Protein AF-A0ABC8UKY6-F1 (afdb_monomer_lite)

Structure (mmCIF, N/CA/C/O backbone):
data_AF-A0ABC8UKY6-F1
#
_entry.id   AF-A0ABC8UKY6-F1
#
loop_
_atom_site.group_PDB
_atom_site.id
_atom_site.type_symbol
_atom_site.label_atom_id
_atom_site.label_alt_id
_atom_site.label_comp_id
_atom_site.label_asym_id
_atom_site.label_entity_id
_atom_site.label_seq_id
_atom_site.pdbx_PDB_ins_code
_atom_site.Cartn_x
_atom_site.Cartn_y
_atom_site.Cartn_z
_atom_site.occupancy
_atom_site.B_iso_or_equiv
_atom_site.auth_seq_id
_atom_site.auth_comp_id
_atom_site.auth_asym_id
_atom_site.auth_atom_id
_atom_site.pdbx_PDB_model_num
ATOM 1 N N . MET A 1 1 ? -50.833 18.117 25.099 1.00 49.72 1 MET A N 1
ATOM 2 C CA . MET A 1 1 ? -49.754 17.210 24.632 1.00 49.72 1 MET A CA 1
ATOM 3 C C . MET A 1 1 ? -49.312 17.681 23.248 1.00 49.72 1 MET A C 1
ATOM 5 O O . MET A 1 1 ? -50.140 18.280 22.584 1.00 49.72 1 MET A O 1
ATOM 9 N N . ALA A 1 2 ? -48.061 17.441 22.837 1.00 52.97 2 ALA A N 1
ATOM 10 C CA . ALA A 1 2 ? -47.427 17.873 21.570 1.00 52.97 2 ALA A CA 1
ATOM 11 C C . ALA A 1 2 ? -46.662 19.216 21.590 1.00 52.97 2 ALA A C 1
ATOM 13 O O . ALA A 1 2 ? -47.081 20.197 20.989 1.00 52.97 2 ALA A O 1
ATOM 14 N N . LYS A 1 3 ? -45.482 19.244 22.230 1.00 50.84 3 LYS A N 1
ATOM 15 C CA . LYS A 1 3 ? -44.412 20.222 21.907 1.00 50.84 3 LYS A CA 1
ATOM 16 C C . LYS A 1 3 ? -42.993 19.625 21.838 1.00 50.84 3 LYS A C 1
ATOM 18 O O . LYS A 1 3 ? -42.042 20.356 21.618 1.00 50.84 3 LYS A O 1
ATOM 23 N N . SER A 1 4 ? -42.827 18.304 21.970 1.00 53.31 4 SER A N 1
ATOM 24 C CA . SER A 1 4 ? -41.499 17.672 22.122 1.00 53.31 4 SER A CA 1
ATOM 25 C C . SER A 1 4 ? -41.029 16.851 20.904 1.00 53.31 4 SER A C 1
ATOM 27 O O . SER A 1 4 ? -39.956 16.266 20.935 1.00 53.31 4 SER A O 1
ATOM 29 N N . SER A 1 5 ? -41.782 16.828 19.797 1.00 60.62 5 SER A N 1
ATOM 30 C CA . SER A 1 5 ? -41.483 15.936 18.657 1.00 60.62 5 SER A CA 1
ATOM 31 C C . SER A 1 5 ? -40.615 16.552 17.547 1.00 60.62 5 SER A C 1
ATOM 33 O O . SER A 1 5 ? -40.256 15.854 16.604 1.00 60.62 5 SER A O 1
ATOM 35 N N . LEU A 1 6 ? -40.275 17.844 17.632 1.00 58.25 6 LEU A N 1
ATOM 36 C CA . LEU A 1 6 ? -39.478 18.551 16.610 1.00 58.25 6 LEU A CA 1
ATOM 37 C C . LEU A 1 6 ? -37.970 18.559 16.902 1.00 58.25 6 LEU A C 1
ATOM 39 O O . LEU A 1 6 ? -37.178 18.812 16.001 1.00 58.25 6 LEU A O 1
ATOM 43 N N . LEU A 1 7 ? -37.562 18.243 18.135 1.00 62.22 7 LEU A N 1
ATOM 44 C CA . LEU A 1 7 ? -36.146 18.150 18.511 1.00 62.22 7 LEU A CA 1
ATOM 45 C C . LEU A 1 7 ? -35.479 16.906 17.909 1.00 62.22 7 LEU A C 1
ATOM 47 O O . LEU A 1 7 ? -34.327 16.962 17.496 1.00 62.22 7 LEU A O 1
ATOM 51 N N . LEU A 1 8 ? -36.215 15.800 17.794 1.00 65.25 8 LEU A N 1
ATOM 52 C CA . LEU A 1 8 ? -35.695 14.525 17.301 1.00 65.25 8 LEU A CA 1
ATOM 53 C C . LEU A 1 8 ? -35.197 14.559 15.835 1.00 65.25 8 LEU A C 1
ATOM 55 O O . LEU A 1 8 ? -34.071 14.120 15.605 1.00 65.25 8 LEU A O 1
ATOM 59 N N . PRO A 1 9 ? -35.940 15.101 14.843 1.00 68.19 9 PRO A N 1
ATOM 60 C CA . PRO A 1 9 ? -35.437 15.192 13.466 1.00 68.19 9 PRO A CA 1
ATOM 61 C C . PRO A 1 9 ? -34.259 16.168 13.327 1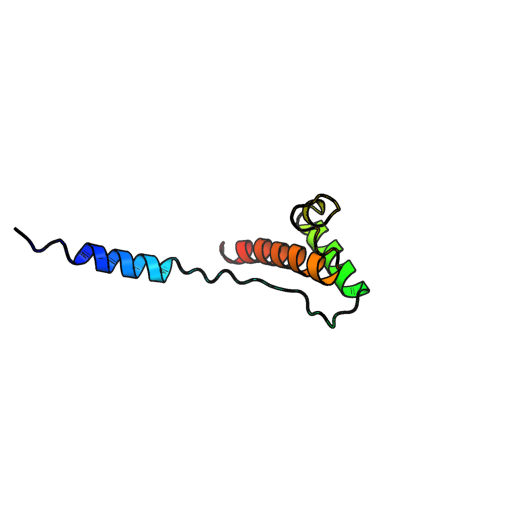.00 68.19 9 PRO A C 1
ATOM 63 O O . PRO A 1 9 ? -33.371 15.952 12.507 1.00 68.19 9 PRO A O 1
ATOM 66 N N . LEU A 1 10 ? -34.215 17.214 14.157 1.00 69.25 10 LEU A N 1
ATOM 67 C CA . LEU A 1 10 ? -33.149 18.216 14.150 1.00 69.25 10 LEU A CA 1
ATOM 68 C C . LEU A 1 10 ? -31.835 17.625 14.684 1.00 69.25 10 LEU A C 1
ATOM 70 O O . LEU A 1 10 ? -30.781 17.791 14.074 1.00 69.25 10 LEU A O 1
ATOM 74 N N . VAL A 1 11 ? -31.912 16.828 15.750 1.00 74.56 11 VAL A N 1
ATOM 75 C CA . VAL A 1 11 ? -30.775 16.068 16.290 1.00 74.56 11 VAL A CA 1
ATOM 76 C C . VAL A 1 11 ? -30.297 15.004 15.293 1.00 74.56 11 VAL A C 1
ATOM 78 O O . VAL A 1 11 ? -29.096 14.884 15.070 1.00 74.56 11 VAL A O 1
ATOM 81 N N . LEU A 1 12 ? -31.211 14.294 14.621 1.00 72.38 12 LEU A N 1
ATOM 82 C CA . LEU A 1 12 ? -30.860 13.314 13.583 1.00 72.38 12 LEU A CA 1
ATOM 83 C C . LEU A 1 12 ? -30.136 13.966 12.391 1.00 72.38 12 LEU A C 1
ATOM 85 O O . LEU A 1 12 ? -29.168 13.413 11.871 1.00 72.38 12 LEU A O 1
ATOM 89 N N . SER A 1 13 ? -30.576 15.164 11.992 1.00 73.31 13 SER A N 1
ATOM 90 C CA . SER A 1 13 ? -29.945 15.935 10.917 1.00 73.31 13 SER A CA 1
ATOM 91 C C . SER A 1 13 ? -28.524 16.378 11.278 1.00 73.31 13 SER A C 1
ATOM 93 O O . SER A 1 13 ? -27.617 16.231 10.464 1.00 73.31 13 SER A O 1
ATOM 95 N N . LEU A 1 14 ? -28.294 16.809 12.523 1.00 69.50 14 LEU A N 1
ATOM 96 C CA . LEU A 1 14 ? -26.966 17.174 13.018 1.00 69.50 14 LEU A CA 1
ATOM 97 C C . LEU A 1 14 ? -26.046 15.948 13.092 1.00 69.50 14 LEU A C 1
ATOM 99 O O . LEU A 1 14 ? -24.934 15.994 12.576 1.00 69.50 14 LEU A O 1
ATOM 103 N N . ILE A 1 15 ? -26.519 14.822 13.635 1.00 73.06 15 ILE A N 1
ATOM 104 C CA . ILE A 1 15 ? -25.750 13.564 13.698 1.00 73.06 15 ILE A CA 1
ATOM 105 C C . ILE A 1 15 ? -25.330 13.098 12.296 1.00 73.06 15 ILE A C 1
ATOM 107 O O . ILE A 1 15 ? -24.193 12.672 12.104 1.00 73.06 15 ILE A O 1
ATOM 111 N N . CYS A 1 16 ? -26.210 13.215 11.299 1.00 63.19 16 CYS A N 1
ATOM 112 C CA . CYS A 1 16 ? -25.912 12.810 9.927 1.00 63.19 16 CYS A CA 1
ATOM 113 C C . CYS A 1 16 ? -24.865 13.717 9.251 1.00 63.19 16 CYS A C 1
ATOM 115 O O . CYS A 1 16 ? -24.046 13.226 8.474 1.00 63.19 16 CYS A O 1
ATOM 117 N N . ILE A 1 17 ? -24.855 15.019 9.573 1.00 63.97 17 ILE A N 1
ATOM 118 C CA . ILE A 1 17 ? -23.832 15.967 9.099 1.00 63.97 17 ILE A CA 1
ATOM 119 C C . ILE A 1 17 ? -22.469 15.647 9.733 1.00 63.97 17 ILE A C 1
ATOM 121 O O . ILE A 1 17 ? -21.459 15.641 9.033 1.00 63.97 17 ILE A O 1
ATOM 125 N N . TYR A 1 18 ? -22.434 15.324 11.031 1.00 61.31 18 TYR A N 1
ATOM 126 C CA . TYR A 1 18 ? -21.195 14.978 11.741 1.00 61.31 18 TYR A CA 1
ATOM 127 C C . TYR A 1 18 ? -20.641 13.588 11.386 1.00 61.31 18 TYR A C 1
ATOM 129 O O . TYR A 1 18 ? -19.432 13.378 11.442 1.00 61.31 18 TYR A O 1
ATOM 137 N N . ALA A 1 19 ? -21.489 12.634 10.996 1.00 60.50 19 ALA A N 1
ATOM 138 C CA . ALA A 1 19 ? -21.070 11.268 10.677 1.00 60.50 19 ALA A CA 1
ATOM 139 C C . ALA A 1 19 ? -20.509 11.094 9.254 1.00 60.50 19 ALA A C 1
ATOM 141 O O . ALA A 1 19 ? -19.947 10.037 8.946 1.00 60.50 19 ALA A O 1
ATOM 142 N N . PHE A 1 20 ? -20.619 12.102 8.379 1.00 62.25 20 PHE A N 1
ATOM 143 C CA . PHE A 1 20 ? -20.038 12.051 7.037 1.00 62.25 20 PHE A CA 1
ATOM 144 C C . PHE A 1 20 ? -18.526 12.305 7.086 1.00 62.25 20 PHE A C 1
ATOM 146 O O . PHE A 1 20 ? -17.999 13.283 6.556 1.00 62.25 20 PHE A O 1
ATOM 153 N N . THR A 1 21 ? -17.799 11.391 7.723 1.00 61.81 21 THR A N 1
ATOM 154 C CA . THR A 1 21 ? -16.362 11.270 7.500 1.00 61.81 21 THR A CA 1
ATOM 155 C C . THR A 1 21 ? -16.176 10.920 6.025 1.00 61.81 21 THR A C 1
ATOM 157 O O . THR A 1 21 ? -16.518 9.826 5.571 1.00 61.81 21 THR A O 1
ATOM 160 N N . ARG A 1 22 ? -15.695 11.879 5.225 1.00 63.38 22 ARG A N 1
ATOM 161 C CA . ARG A 1 22 ? -15.288 11.606 3.844 1.00 63.38 22 ARG A CA 1
ATOM 162 C C . ARG A 1 22 ? -14.103 10.650 3.897 1.00 63.38 22 ARG A C 1
ATOM 164 O O . ARG A 1 22 ? -12.965 11.091 4.008 1.00 63.38 22 ARG A O 1
ATOM 171 N N . LYS A 1 23 ? -14.374 9.344 3.832 1.00 71.00 23 LYS A N 1
ATOM 172 C CA . LYS A 1 23 ? -13.338 8.329 3.640 1.00 71.00 23 LYS A CA 1
ATOM 173 C C . LYS A 1 23 ? -12.669 8.611 2.302 1.00 71.00 23 LYS A C 1
ATOM 175 O O . LYS A 1 23 ? -13.273 8.435 1.246 1.00 71.00 23 LYS A O 1
ATOM 180 N N . THR A 1 24 ? -11.451 9.124 2.361 1.00 82.88 24 THR A N 1
ATOM 181 C CA . THR A 1 24 ? -10.620 9.355 1.189 1.00 82.88 24 THR A CA 1
ATOM 182 C C . THR A 1 24 ? -9.959 8.042 0.785 1.00 82.88 24 THR A C 1
ATOM 184 O O . THR A 1 24 ? -9.569 7.234 1.628 1.00 82.88 24 THR A O 1
ATOM 187 N N . TRP A 1 25 ? -9.876 7.812 -0.524 1.00 88.25 25 TRP A N 1
ATOM 188 C CA . TRP A 1 25 ? -9.168 6.676 -1.100 1.00 88.25 25 TRP A CA 1
ATOM 189 C C . TRP A 1 25 ? -8.008 7.195 -1.939 1.00 88.25 25 TRP A C 1
ATOM 191 O O . TRP A 1 25 ? -8.215 7.977 -2.870 1.00 88.25 25 TRP A O 1
ATOM 201 N N . CYS A 1 26 ? -6.796 6.759 -1.609 1.00 90.56 26 CYS A N 1
ATOM 202 C CA . CYS A 1 26 ? -5.598 7.090 -2.369 1.00 90.56 26 CYS A CA 1
ATOM 203 C C . CYS A 1 26 ? -5.332 5.995 -3.409 1.00 90.5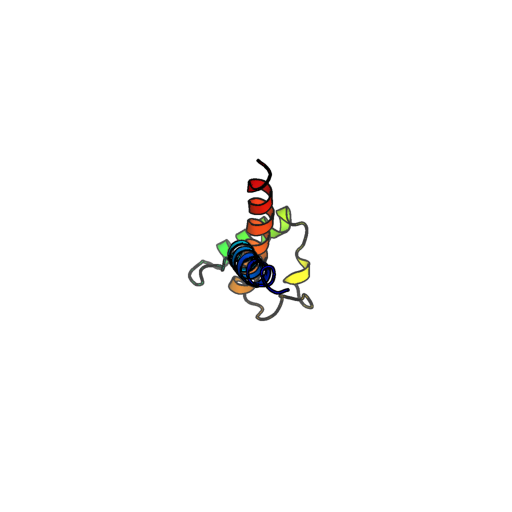6 26 CYS A C 1
ATOM 205 O O . CYS A 1 26 ? -5.282 4.817 -3.075 1.00 90.56 26 CYS A O 1
ATOM 207 N N . ALA A 1 27 ? -5.132 6.377 -4.670 1.00 94.81 27 ALA A N 1
ATOM 208 C CA . ALA A 1 27 ? -4.794 5.448 -5.746 1.00 94.81 27 ALA A CA 1
ATOM 209 C C . ALA A 1 27 ? -3.425 5.786 -6.347 1.00 94.81 27 ALA A C 1
ATOM 211 O O . ALA A 1 27 ? -3.042 6.955 -6.435 1.00 94.81 27 ALA A O 1
ATOM 212 N N . ALA A 1 28 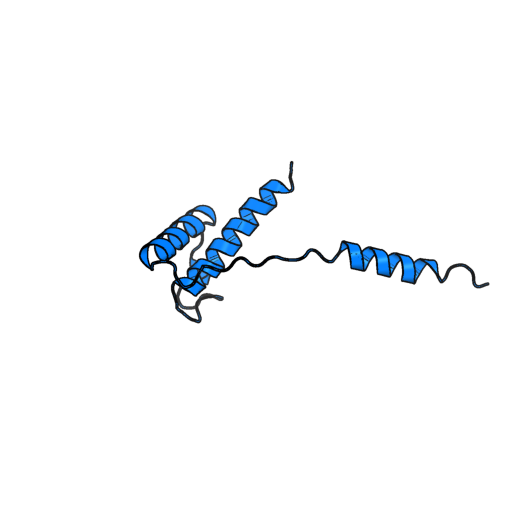? -2.690 4.761 -6.774 1.00 96.31 28 ALA A N 1
ATOM 213 C CA . ALA A 1 28 ? -1.403 4.927 -7.429 1.00 96.31 28 ALA A CA 1
ATOM 214 C C . ALA A 1 28 ? -1.578 5.574 -8.810 1.00 96.31 28 ALA A C 1
ATOM 216 O O . ALA A 1 28 ? -2.504 5.259 -9.560 1.00 96.31 28 ALA A O 1
ATOM 217 N N . LYS A 1 29 ? -0.663 6.478 -9.173 1.00 96.12 29 LYS A N 1
ATOM 218 C CA . LYS A 1 29 ? -0.698 7.158 -10.470 1.00 96.12 29 LYS A CA 1
ATOM 219 C C . LYS A 1 29 ? -0.355 6.157 -11.589 1.00 96.12 29 LYS A C 1
ATOM 221 O O . LYS A 1 29 ? 0.755 5.621 -11.563 1.00 96.12 29 LYS A O 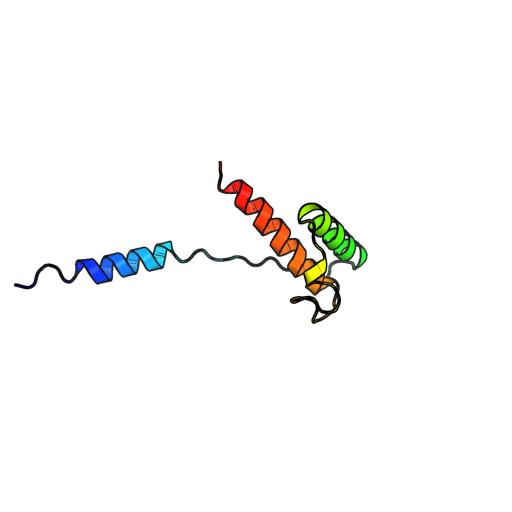1
ATOM 226 N N . PRO A 1 30 ? -1.211 5.957 -12.611 1.00 94.56 30 PRO A N 1
ATOM 227 C CA . PRO A 1 30 ? -0.970 4.952 -13.655 1.00 94.56 30 PRO A CA 1
ATOM 228 C C . PRO A 1 30 ? 0.286 5.193 -14.502 1.00 94.56 30 PRO A C 1
ATOM 230 O O . PRO A 1 30 ? 0.827 4.259 -15.074 1.00 94.56 30 PRO A O 1
ATOM 233 N N . SER A 1 31 ?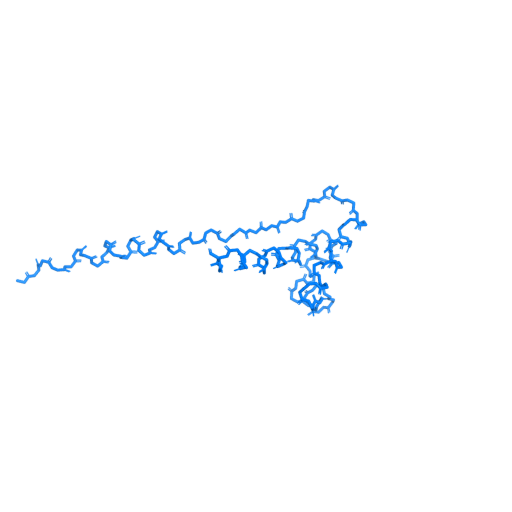 0.768 6.438 -14.576 1.00 96.38 31 SER A N 1
ATOM 234 C CA . SER A 1 31 ? 1.989 6.799 -15.310 1.00 96.38 31 SER A CA 1
ATOM 235 C C . SER A 1 31 ? 3.283 6.559 -14.518 1.00 96.38 31 SER A C 1
ATOM 237 O O . SER A 1 31 ? 4.339 7.041 -14.921 1.00 96.38 31 SER A O 1
ATOM 239 N N . THR A 1 32 ? 3.200 5.947 -13.335 1.00 96.88 32 THR A N 1
ATOM 240 C CA . THR A 1 32 ? 4.367 5.648 -12.495 1.00 96.88 32 THR A CA 1
ATOM 241 C C . THR A 1 32 ? 5.102 4.449 -13.072 1.00 96.88 32 THR A C 1
ATOM 243 O O . THR A 1 32 ? 4.468 3.494 -13.515 1.00 96.88 32 THR A O 1
ATOM 246 N N . SER A 1 33 ? 6.435 4.485 -13.067 1.00 98.06 33 SER A N 1
ATOM 247 C CA . SER A 1 33 ? 7.222 3.345 -13.527 1.00 98.06 33 SER A CA 1
ATOM 248 C C . SER A 1 33 ? 7.002 2.132 -12.625 1.00 98.06 33 SER A C 1
ATOM 250 O O . SER A 1 33 ? 6.814 2.253 -11.412 1.00 98.06 33 SER A O 1
ATOM 252 N N . GLU A 1 34 ? 7.062 0.947 -13.221 1.00 97.44 34 GLU A N 1
ATOM 253 C CA . GLU A 1 34 ? 6.832 -0.308 -12.509 1.00 97.44 34 GLU A CA 1
ATOM 254 C C . GLU A 1 34 ? 7.782 -0.492 -11.319 1.00 97.44 34 GLU A C 1
ATOM 256 O O . GLU A 1 34 ? 7.329 -0.824 -10.228 1.00 97.44 34 GLU A O 1
ATOM 261 N N . GLY A 1 35 ? 9.071 -0.173 -11.481 1.00 98.12 35 GLY A N 1
ATOM 262 C CA . GLY A 1 35 ? 10.050 -0.274 -10.393 1.00 98.12 35 GLY A CA 1
ATOM 263 C C . GLY A 1 35 ? 9.706 0.594 -9.177 1.00 98.12 35 GLY A C 1
ATOM 264 O O . GLY A 1 35 ? 9.882 0.159 -8.042 1.00 98.12 35 GLY A O 1
ATOM 265 N N . VAL A 1 36 ? 9.147 1.790 -9.391 1.00 98.19 36 VAL A N 1
ATOM 266 C CA . VAL A 1 36 ? 8.698 2.659 -8.291 1.00 98.19 36 VAL A CA 1
ATOM 267 C C . VAL A 1 36 ? 7.449 2.085 -7.620 1.00 98.19 36 VAL A C 1
ATOM 269 O O . VAL A 1 36 ? 7.356 2.095 -6.396 1.00 98.19 36 VAL A O 1
ATOM 272 N N . LEU A 1 37 ? 6.503 1.543 -8.394 1.00 97.94 37 LEU A N 1
ATOM 273 C CA . LEU A 1 37 ? 5.304 0.903 -7.841 1.00 97.94 37 LEU A CA 1
ATOM 274 C C . LEU A 1 37 ? 5.654 -0.317 -6.984 1.00 97.94 37 LEU A C 1
ATOM 276 O O . LEU A 1 37 ? 5.128 -0.459 -5.884 1.00 97.94 37 LEU A O 1
ATOM 280 N N . VAL A 1 38 ? 6.565 -1.162 -7.464 1.00 97.25 38 VAL A N 1
ATOM 281 C CA . VAL A 1 38 ? 7.063 -2.327 -6.727 1.00 97.25 38 VAL A CA 1
ATOM 282 C C . VAL A 1 38 ? 7.750 -1.894 -5.431 1.00 97.25 38 VAL A C 1
ATOM 284 O O . VAL A 1 38 ? 7.458 -2.446 -4.374 1.00 97.25 38 VAL A O 1
ATOM 287 N N . ASN A 1 39 ? 8.599 -0.864 -5.479 1.00 97.94 39 ASN A N 1
ATOM 288 C CA . ASN A 1 39 ? 9.258 -0.345 -4.281 1.00 97.94 39 ASN A CA 1
ATOM 289 C C . ASN A 1 39 ? 8.253 0.197 -3.249 1.00 97.94 39 ASN A C 1
ATOM 291 O O . ASN A 1 39 ? 8.391 -0.063 -2.057 1.00 97.94 39 ASN A O 1
ATOM 295 N N . ASN A 1 40 ? 7.201 0.885 -3.705 1.00 96.44 40 ASN A N 1
ATOM 296 C CA . ASN A 1 40 ? 6.118 1.350 -2.835 1.00 96.44 40 ASN A CA 1
ATOM 297 C C . ASN A 1 40 ? 5.366 0.183 -2.177 1.00 96.44 40 ASN A C 1
ATOM 299 O O . ASN A 1 40 ? 5.013 0.271 -1.003 1.00 96.44 40 ASN A O 1
ATOM 303 N N . ILE A 1 41 ? 5.138 -0.915 -2.909 1.00 96.81 41 ILE A N 1
ATOM 304 C CA . ILE A 1 41 ? 4.517 -2.124 -2.352 1.00 96.81 41 ILE A CA 1
ATOM 305 C C . ILE A 1 41 ? 5.386 -2.705 -1.237 1.00 96.81 41 ILE A C 1
ATOM 307 O O . ILE A 1 41 ? 4.880 -2.927 -0.138 1.00 96.81 41 ILE A O 1
ATOM 311 N N . TYR A 1 42 ? 6.680 -2.914 -1.499 1.00 96.69 42 TYR A N 1
ATOM 312 C CA . TYR A 1 42 ? 7.608 -3.448 -0.499 1.00 96.69 42 TYR A CA 1
ATOM 313 C C . TYR A 1 42 ? 7.647 -2.578 0.757 1.00 96.69 42 TYR A C 1
ATOM 315 O O . TYR A 1 42 ? 7.465 -3.086 1.862 1.00 96.69 42 TYR A O 1
ATOM 323 N N . TYR A 1 43 ? 7.791 -1.265 0.573 1.00 95.50 43 TYR A N 1
ATOM 324 C CA . TYR A 1 43 ? 7.812 -0.300 1.664 1.00 95.50 43 TYR A CA 1
ATOM 325 C C . TYR A 1 43 ? 6.535 -0.360 2.516 1.00 95.50 43 TYR A C 1
ATOM 327 O O . TYR A 1 43 ? 6.608 -0.518 3.734 1.00 95.50 43 TYR A O 1
ATOM 335 N N . ALA A 1 44 ? 5.353 -0.284 1.896 1.00 95.12 44 ALA A N 1
ATOM 336 C CA . ALA A 1 44 ? 4.086 -0.313 2.626 1.00 95.12 44 ALA A CA 1
ATOM 337 C C . ALA A 1 44 ? 3.882 -1.629 3.382 1.00 95.12 44 ALA A C 1
ATOM 339 O O . ALA A 1 44 ? 3.466 -1.628 4.539 1.00 95.12 44 ALA A O 1
ATOM 340 N N . CYS A 1 45 ? 4.177 -2.759 2.745 1.00 94.25 45 CYS A N 1
ATOM 341 C CA . CYS A 1 45 ? 3.978 -4.064 3.354 1.00 94.25 45 CYS A CA 1
ATOM 342 C C . CYS A 1 45 ? 4.967 -4.356 4.492 1.00 94.25 45 CYS A C 1
ATOM 344 O O . CYS A 1 45 ? 4.589 -5.060 5.425 1.00 94.25 45 CYS A O 1
ATOM 346 N N . GLU A 1 46 ? 6.184 -3.803 4.459 1.00 94.12 46 GLU A N 1
ATOM 347 C CA . GLU A 1 46 ? 7.121 -3.850 5.591 1.00 94.12 46 GLU A CA 1
ATOM 348 C C . GLU A 1 46 ? 6.540 -3.144 6.828 1.00 94.12 46 GLU A C 1
ATOM 350 O O . GLU A 1 46 ? 6.592 -3.689 7.927 1.00 94.12 46 GLU A O 1
ATOM 355 N N . HIS A 1 47 ? 5.893 -1.988 6.640 1.00 92.44 47 HIS A N 1
ATOM 356 C CA . HIS A 1 47 ? 5.275 -1.221 7.731 1.00 92.44 47 HIS A CA 1
ATOM 357 C C . HIS A 1 47 ? 3.952 -1.832 8.218 1.00 92.44 47 HIS A C 1
ATOM 359 O O . HIS A 1 47 ? 3.641 -1.781 9.405 1.00 92.44 47 HIS A O 1
ATOM 365 N N . LEU A 1 48 ? 3.158 -2.412 7.313 1.00 91.00 48 LEU A N 1
ATOM 366 C CA . LEU A 1 48 ? 1.879 -3.054 7.641 1.00 91.00 48 LEU A CA 1
ATOM 367 C C . LEU A 1 48 ? 2.042 -4.492 8.167 1.00 91.00 48 LEU A C 1
ATOM 369 O O . LEU A 1 48 ? 1.092 -5.053 8.710 1.00 91.00 48 LEU A O 1
ATOM 373 N N . GLY A 1 49 ? 3.206 -5.114 7.957 1.00 88.25 49 GLY A N 1
ATOM 374 C CA . GLY A 1 49 ? 3.489 -6.498 8.340 1.00 88.25 49 GLY A CA 1
ATOM 375 C C . GLY A 1 49 ? 2.723 -7.558 7.537 1.00 88.25 49 GLY A C 1
ATOM 376 O O . GLY A 1 49 ? 2.625 -8.702 7.977 1.00 88.25 49 GLY A O 1
ATOM 377 N N . SER A 1 50 ? 2.143 -7.213 6.379 1.00 82.31 50 SER A N 1
ATOM 378 C CA . SER A 1 50 ? 1.342 -8.156 5.585 1.00 82.31 50 SER A CA 1
ATOM 379 C C . SER A 1 50 ? 1.364 -7.886 4.080 1.00 82.31 50 SER A C 1
ATOM 381 O O . SER A 1 50 ? 1.170 -6.760 3.624 1.00 82.31 50 SER A O 1
ATOM 383 N N . TYR A 1 51 ? 1.512 -8.971 3.311 1.00 89.00 51 TYR A N 1
ATOM 384 C CA . TYR A 1 51 ? 1.351 -9.022 1.851 1.00 89.00 51 TYR A CA 1
ATOM 385 C C . TYR A 1 51 ? 0.094 -9.795 1.423 1.00 89.00 51 TYR A C 1
ATOM 387 O O . TYR A 1 51 ? -0.272 -9.780 0.249 1.00 89.00 51 TYR A O 1
ATOM 395 N N . SER A 1 52 ? -0.570 -10.499 2.346 1.00 91.94 52 SER A N 1
ATOM 396 C CA . SER A 1 52 ? -1.496 -11.597 2.024 1.00 91.94 52 SER A CA 1
ATOM 397 C C . SER A 1 52 ? -2.672 -11.187 1.138 1.00 91.94 52 SER A C 1
ATOM 399 O O . SER A 1 52 ? -3.135 -11.969 0.314 1.00 91.94 52 SER A O 1
ATOM 401 N N . MET A 1 53 ? -3.135 -9.945 1.259 1.00 92.19 53 MET A N 1
ATOM 402 C CA . MET A 1 53 ? -4.297 -9.453 0.523 1.00 92.19 53 MET A CA 1
ATOM 403 C C . MET A 1 53 ? -4.045 -9.189 -0.968 1.00 92.19 53 MET A C 1
ATOM 405 O O . MET A 1 53 ? -5.001 -9.248 -1.738 1.00 92.19 53 MET A O 1
ATOM 409 N N . ILE A 1 54 ? -2.800 -8.907 -1.372 1.00 95.31 54 ILE A N 1
ATOM 410 C CA . ILE A 1 54 ? -2.420 -8.672 -2.778 1.00 95.31 54 ILE A CA 1
ATOM 411 C C . ILE A 1 54 ? -1.738 -9.886 -3.420 1.00 95.31 54 ILE A C 1
ATOM 413 O O . ILE A 1 54 ? -1.402 -9.844 -4.597 1.00 95.31 54 ILE A O 1
ATOM 417 N N . GLN A 1 55 ? -1.520 -10.964 -2.664 1.00 94.94 55 GLN A N 1
ATOM 418 C CA . GLN A 1 55 ? -1.007 -12.228 -3.194 1.00 94.94 55 GLN A CA 1
ATOM 419 C C . GLN A 1 55 ? -2.130 -13.050 -3.829 1.00 94.94 55 GLN A C 1
ATOM 421 O O . GLN A 1 55 ? -3.308 -12.810 -3.567 1.00 94.94 55 GLN A O 1
ATOM 426 N N . ALA A 1 56 ? -1.778 -14.035 -4.656 1.00 94.44 56 ALA A N 1
ATOM 427 C CA . ALA A 1 56 ? -2.758 -14.933 -5.265 1.00 94.44 56 ALA A CA 1
ATOM 428 C C . ALA A 1 56 ? -3.657 -15.587 -4.195 1.00 94.44 56 ALA A C 1
ATOM 430 O O . ALA A 1 56 ? -3.170 -16.104 -3.192 1.00 94.44 56 ALA A O 1
ATOM 431 N N . GLY A 1 57 ? -4.976 -15.540 -4.406 1.00 93.75 57 GLY A N 1
ATOM 432 C CA . GLY A 1 57 ? -5.975 -15.985 -3.421 1.00 93.75 57 GLY A CA 1
ATOM 433 C C . GLY A 1 57 ? -6.334 -14.943 -2.350 1.00 93.75 57 GLY A C 1
ATOM 434 O O . GLY A 1 57 ? -7.263 -15.165 -1.578 1.00 93.75 57 GLY A O 1
ATOM 435 N N . GLY A 1 58 ? -5.647 -13.800 -2.318 1.00 93.38 58 GLY A N 1
ATOM 436 C CA . GLY A 1 58 ? -5.960 -12.663 -1.459 1.00 93.38 58 GLY A CA 1
ATOM 437 C C . GLY A 1 58 ? -7.182 -11.867 -1.928 1.00 93.38 58 GLY A C 1
ATOM 438 O O . GLY A 1 58 ? -7.523 -11.838 -3.113 1.00 93.38 58 GLY A O 1
ATOM 439 N N . ALA A 1 59 ? -7.830 -11.172 -0.988 1.00 94.25 59 ALA A N 1
ATOM 440 C CA . ALA A 1 59 ? -9.071 -10.427 -1.229 1.00 94.25 59 ALA A CA 1
ATOM 441 C C . ALA A 1 59 ? -8.935 -9.280 -2.251 1.00 94.25 59 ALA A C 1
ATOM 443 O O . ALA A 1 59 ? -9.924 -8.875 -2.856 1.00 94.25 59 ALA A O 1
ATOM 444 N N . CYS A 1 60 ? -7.723 -8.756 -2.448 1.00 94.81 60 CYS A N 1
ATOM 445 C CA . CYS A 1 60 ? -7.424 -7.646 -3.352 1.00 94.81 60 CYS A CA 1
ATOM 446 C C . CYS A 1 60 ? -6.399 -8.036 -4.428 1.00 94.81 60 CYS A C 1
ATOM 448 O O . CYS A 1 60 ? -5.663 -7.184 -4.924 1.00 94.81 60 CYS A O 1
ATOM 450 N N . TYR A 1 61 ? -6.342 -9.322 -4.788 1.00 96.12 61 TYR A N 1
ATOM 451 C CA . TYR A 1 61 ? -5.442 -9.809 -5.831 1.00 96.12 61 TYR A CA 1
ATOM 452 C C . TYR A 1 61 ? -5.863 -9.369 -7.237 1.00 96.12 61 TYR A C 1
ATOM 454 O O . TYR A 1 61 ? -5.011 -9.019 -8.051 1.00 96.12 61 TYR A O 1
ATOM 462 N N . LEU A 1 62 ? -7.164 -9.403 -7.543 1.00 95.75 62 LEU A N 1
ATOM 463 C CA . LEU A 1 62 ? -7.680 -9.103 -8.879 1.00 95.75 62 LEU A CA 1
ATOM 464 C C . LEU A 1 62 ? -8.142 -7.638 -8.982 1.00 95.75 62 LEU A C 1
ATOM 466 O O . LEU A 1 62 ? -8.864 -7.179 -8.096 1.00 95.75 62 LEU A O 1
ATOM 470 N N . PRO A 1 63 ? -7.808 -6.921 -10.074 1.00 95.31 63 PRO A N 1
ATOM 471 C CA . PRO A 1 63 ? -6.946 -7.342 -11.187 1.00 95.31 63 PRO A CA 1
ATOM 472 C C . PRO A 1 63 ? -5.464 -7.398 -10.775 1.00 95.31 63 PRO A C 1
ATOM 474 O O . PRO A 1 63 ? -5.028 -6.493 -10.059 1.00 95.31 63 PRO A O 1
ATOM 477 N N . PRO A 1 64 ? -4.676 -8.373 -11.273 1.00 94.81 64 PRO A N 1
ATOM 478 C CA . PRO A 1 64 ? -3.303 -8.607 -10.830 1.00 94.81 64 PRO A CA 1
ATOM 479 C C . PRO A 1 64 ? -2.323 -7.656 -11.528 1.00 94.81 64 PRO A C 1
ATOM 481 O O . PRO A 1 64 ? -1.440 -8.079 -12.269 1.00 94.81 64 PRO A O 1
ATOM 484 N N . THR A 1 65 ? -2.516 -6.352 -11.340 1.00 96.62 65 THR A N 1
ATOM 485 C CA . THR A 1 65 ? -1.622 -5.319 -11.869 1.00 96.62 65 THR A CA 1
ATOM 486 C C . THR A 1 65 ? -0.881 -4.635 -10.732 1.00 96.62 65 THR A C 1
ATOM 488 O O . THR A 1 65 ? -1.446 -4.352 -9.673 1.00 96.62 65 THR A O 1
ATOM 491 N N . THR A 1 66 ? 0.379 -4.287 -10.983 1.00 96.69 66 THR A N 1
ATOM 492 C CA . THR A 1 66 ? 1.245 -3.613 -10.009 1.00 96.69 66 THR A CA 1
ATOM 493 C C . THR A 1 66 ? 0.645 -2.285 -9.537 1.00 96.69 66 THR A C 1
ATOM 495 O O . THR A 1 66 ? 0.724 -1.955 -8.359 1.00 96.69 66 THR A O 1
ATOM 498 N N . VAL A 1 67 ? -0.028 -1.540 -10.425 1.00 97.62 67 VAL A N 1
ATOM 499 C CA . VAL A 1 67 ? -0.724 -0.283 -10.081 1.00 97.62 67 VAL A CA 1
ATOM 500 C C . VAL A 1 67 ? -1.863 -0.526 -9.087 1.00 97.62 67 VAL A C 1
ATOM 502 O O . VAL A 1 67 ? -2.027 0.246 -8.139 1.00 97.62 67 VAL A O 1
ATOM 505 N N . ASN A 1 68 ? -2.645 -1.592 -9.272 1.00 96.75 68 ASN A N 1
ATOM 506 C CA . ASN A 1 68 ? -3.769 -1.904 -8.391 1.00 96.75 68 ASN A CA 1
ATOM 507 C C . ASN A 1 68 ? -3.277 -2.382 -7.027 1.00 96.75 68 ASN A C 1
ATOM 509 O O . ASN A 1 68 ? -3.735 -1.876 -6.004 1.00 96.75 68 ASN A O 1
ATOM 513 N N . HIS A 1 69 ? -2.297 -3.288 -7.008 1.00 97.00 69 HIS A N 1
ATOM 514 C CA . HIS A 1 69 ? -1.682 -3.752 -5.764 1.00 97.00 69 HIS A CA 1
ATOM 515 C C . HIS A 1 69 ? -1.046 -2.594 -4.993 1.00 97.00 69 HIS A C 1
ATOM 517 O O . HIS A 1 69 ? -1.332 -2.440 -3.808 1.00 97.00 69 HIS A O 1
ATOM 523 N N . ALA A 1 70 ? -0.292 -1.720 -5.671 1.00 97.19 70 ALA A N 1
ATOM 524 C CA . ALA A 1 70 ? 0.285 -0.515 -5.076 1.00 97.19 70 ALA A CA 1
ATOM 525 C C . ALA A 1 70 ? -0.786 0.433 -4.516 1.00 97.19 70 ALA A C 1
ATOM 527 O O . ALA A 1 70 ? -0.619 0.955 -3.418 1.00 97.19 70 ALA A O 1
ATOM 528 N N . SER A 1 71 ? -1.900 0.632 -5.231 1.00 96.50 71 SER A N 1
ATOM 529 C CA . SER A 1 71 ? -3.011 1.475 -4.762 1.00 96.50 71 SER A CA 1
ATOM 530 C C . SER A 1 71 ? -3.583 0.969 -3.440 1.00 96.50 71 SER A C 1
ATOM 532 O O . SER A 1 71 ? -3.786 1.749 -2.515 1.00 96.50 71 SER A O 1
ATOM 534 N N . VAL A 1 72 ? -3.807 -0.342 -3.334 1.00 95.38 72 VAL A N 1
ATOM 535 C CA . VAL A 1 72 ? -4.393 -0.966 -2.143 1.00 95.38 72 VAL A CA 1
ATOM 536 C C . VAL A 1 72 ? -3.456 -0.851 -0.941 1.00 95.38 72 VAL A C 1
ATOM 538 O O . VAL A 1 72 ? -3.864 -0.333 0.099 1.00 95.38 72 VAL A O 1
ATOM 541 N N . VAL A 1 73 ? -2.203 -1.294 -1.075 1.00 95.69 73 VAL A N 1
ATOM 542 C CA . VAL A 1 73 ? -1.263 -1.318 0.060 1.00 95.69 73 VAL A CA 1
ATOM 543 C C . VAL A 1 73 ? -0.864 0.085 0.501 1.00 95.69 73 VAL A C 1
ATOM 545 O O . VAL A 1 73 ? -0.846 0.357 1.698 1.00 95.69 73 VAL A O 1
ATOM 548 N N . MET A 1 74 ? -0.646 1.015 -0.438 1.00 94.62 74 MET A N 1
ATOM 549 C CA . MET A 1 74 ? -0.317 2.399 -0.088 1.00 94.62 74 MET A CA 1
ATOM 550 C C . MET A 1 74 ? -1.499 3.117 0.554 1.00 94.62 74 MET A C 1
ATOM 552 O O . MET A 1 74 ? -1.302 3.879 1.496 1.00 94.62 74 MET A O 1
ATOM 556 N N . ASN A 1 75 ? -2.732 2.868 0.105 1.00 94.12 75 ASN A N 1
ATOM 557 C CA . ASN A 1 75 ? -3.904 3.421 0.774 1.00 94.12 75 ASN A CA 1
ATOM 558 C C . ASN A 1 75 ? -3.989 2.943 2.232 1.00 94.12 75 ASN A C 1
ATOM 560 O O . ASN A 1 75 ? -4.236 3.750 3.125 1.00 94.12 75 ASN A O 1
ATOM 564 N N . LEU A 1 76 ? -3.759 1.652 2.486 1.00 92.19 76 LEU A N 1
ATOM 565 C CA . LEU A 1 76 ? -3.763 1.117 3.848 1.00 92.19 76 LEU A CA 1
ATOM 566 C C . LEU A 1 76 ? -2.642 1.697 4.706 1.00 92.19 76 LEU A C 1
ATOM 568 O O . LEU A 1 76 ? -2.907 2.085 5.840 1.00 92.19 76 LEU A O 1
ATOM 572 N N . TYR A 1 77 ? -1.437 1.811 4.149 1.00 92.75 77 TYR A N 1
ATOM 573 C CA . TYR A 1 77 ? -0.296 2.438 4.808 1.00 92.75 77 TYR A CA 1
ATOM 574 C C . TYR A 1 77 ? -0.595 3.895 5.202 1.00 92.75 77 TYR A C 1
ATOM 576 O O . TYR A 1 77 ? -0.411 4.292 6.351 1.00 92.75 77 TYR A O 1
ATOM 584 N N . TYR A 1 78 ? -1.156 4.700 4.294 1.00 89.38 78 TYR A N 1
ATOM 585 C CA . TYR A 1 78 ? -1.532 6.075 4.632 1.00 89.38 78 TYR A CA 1
ATOM 586 C C . TYR A 1 78 ? -2.678 6.139 5.647 1.00 89.38 78 TYR A C 1
ATOM 588 O O . TYR A 1 78 ? -2.706 7.038 6.485 1.00 89.38 78 TYR A O 1
ATOM 596 N N . GLN A 1 79 ? -3.620 5.194 5.616 1.00 88.31 79 GLN A N 1
ATOM 597 C CA . GLN A 1 79 ? -4.693 5.120 6.609 1.00 88.31 79 GLN A CA 1
ATOM 598 C C . GLN A 1 79 ? -4.199 4.679 7.993 1.00 88.31 79 GLN A C 1
ATOM 600 O O . GLN A 1 79 ? -4.758 5.127 8.992 1.00 88.31 79 GLN A O 1
ATOM 605 N N . SER A 1 80 ? -3.172 3.828 8.086 1.00 87.88 80 SER A N 1
ATOM 606 C CA . SER A 1 80 ? -2.553 3.497 9.374 1.00 87.88 80 SER A CA 1
ATOM 607 C C . SER A 1 80 ? -1.772 4.682 9.929 1.00 87.88 80 SER A C 1
ATOM 609 O O . SER A 1 80 ? -1.929 4.993 11.103 1.00 87.88 80 SER A O 1
ATOM 611 N N . GLN A 1 81 ? -1.033 5.400 9.079 1.00 83.69 81 GLN A N 1
ATOM 612 C CA . GLN A 1 81 ? -0.236 6.552 9.505 1.00 83.69 81 GLN A CA 1
ATOM 613 C C . GLN A 1 81 ? -1.088 7.788 9.838 1.00 83.69 81 GLN A C 1
ATOM 615 O O . GLN A 1 81 ? -0.763 8.558 10.732 1.00 83.69 81 GLN A O 1
ATOM 620 N N . SER A 1 82 ? -2.205 8.000 9.137 1.00 66.88 82 SER A N 1
ATOM 621 C CA . SER A 1 82 ? -3.119 9.118 9.427 1.00 66.88 82 SER A CA 1
ATOM 622 C C . SER A 1 82 ? -3.978 8.892 10.670 1.00 66.88 82 SER A C 1
ATOM 624 O O . SER A 1 82 ? -4.375 9.868 11.299 1.00 66.88 82 SER A O 1
ATOM 626 N N . ARG A 1 83 ? -4.224 7.637 11.076 1.00 56.31 83 ARG A N 1
ATOM 627 C CA . ARG A 1 83 ? -4.786 7.356 12.407 1.00 56.31 83 ARG A CA 1
ATOM 628 C C . ARG A 1 83 ? -3.837 7.769 13.534 1.00 56.31 83 ARG A C 1
ATOM 630 O O . ARG A 1 83 ? -4.324 8.144 14.588 1.00 56.31 83 ARG A O 1
ATOM 637 N N . GLU A 1 84 ? -2.527 7.788 13.289 1.00 47.50 84 GLU A N 1
ATOM 638 C CA . GLU A 1 84 ? -1.532 8.302 14.243 1.00 47.50 84 GLU A CA 1
ATOM 639 C C . GLU A 1 84 ? -1.592 9.837 14.386 1.00 47.50 84 GLU A C 1
ATOM 641 O O . GLU A 1 84 ? -1.309 10.372 15.450 1.00 47.50 84 GLU A O 1
ATOM 646 N N . LEU A 1 85 ? -2.059 10.562 13.359 1.00 43.91 85 LEU A N 1
ATOM 647 C CA . LEU A 1 85 ? -2.261 12.022 13.402 1.00 43.91 85 LEU A CA 1
ATOM 648 C C . LEU A 1 85 ? -3.576 12.466 14.073 1.00 43.91 85 LEU A C 1
ATOM 650 O O . LEU A 1 85 ? -3.804 13.666 14.202 1.00 43.91 85 LEU A O 1
ATOM 654 N N . LEU A 1 86 ? -4.449 11.534 14.470 1.00 42.22 86 LEU A N 1
ATOM 655 C CA . LEU A 1 86 ? -5.675 11.830 15.228 1.00 42.22 86 LEU A CA 1
ATOM 656 C C . LEU A 1 86 ? -5.534 11.566 16.738 1.00 42.22 86 LEU A C 1
ATOM 658 O O . LEU A 1 86 ? -6.505 11.765 17.464 1.00 42.22 86 LEU A O 1
ATOM 662 N N . GLU A 1 87 ? -4.349 11.164 17.210 1.00 36.50 87 GLU A N 1
ATOM 663 C CA . GLU A 1 87 ? -4.033 11.017 18.642 1.00 36.50 87 GLU A CA 1
ATOM 664 C C . GLU A 1 87 ? -2.952 12.004 19.135 1.00 36.50 87 GLU A C 1
ATOM 666 O O . GLU A 1 87 ? -2.161 11.679 20.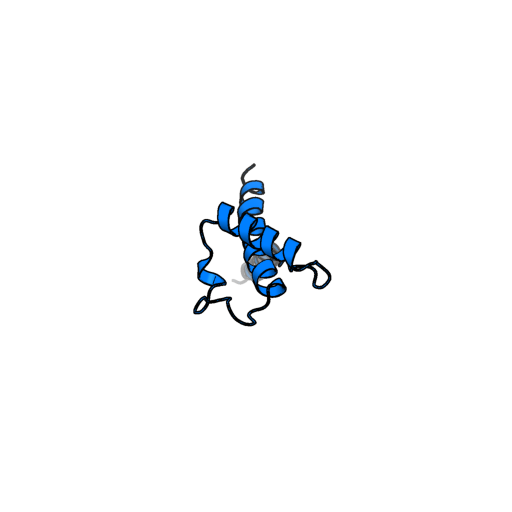021 1.00 36.50 87 GLU A O 1
ATOM 671 N N . LEU A 1 88 ? -2.935 13.229 18.592 1.00 37.53 88 LEU A N 1
ATOM 672 C CA . LEU A 1 88 ? -2.236 14.386 19.176 1.00 37.53 88 LEU A CA 1
ATOM 673 C C . LEU A 1 88 ? -3.191 15.571 19.355 1.00 37.53 88 LEU A C 1
ATOM 675 O O . LEU A 1 88 ? -3.832 15.966 18.354 1.00 37.53 88 LEU A O 1
#

Radius of gyration: 20.19 Å; chains: 1; bounding box: 60×36×40 Å

Foldseek 3Di:
DDDPPPVVVVVVVVVVVVPPPPLDFFFADPPDDLVVLVVLLVVLCVVVVDDQQCDVVHVQVPPVDSRSSSSVSNRVSVVVVVVVVVPD

Secondary structure (DSSP, 8-state):
--SSSSHHHHHHHHHHHHH----------TTS-HHHHHHHHHHHHHHHT--TTTSTTSTT-SS--HHHHHHHHHHHHHHHHHHHTT--

InterPro domains:
  IPR012946 X8 domain [PF07983] (24-83)
  IPR012946 X8 domain [SM00768] (24-82)
  IPR044788 Carbohydrate-binding X8 domain-containing protein, plant [PTHR31044] (15-83)

Sequence (88 aa):
MAKSSLLLPLVLSLICIYAFTRKTWCAAKPSTSEGVLVNNIYYACEHLGSYSMIQAGGACYLPPTTVNHASVVMNLYYQSQSRELLEL

pLDDT: mean 82.33, std 17.63, range [36.5, 98.19]

Organism: NCBI:txid185542